Protein AF-A0A2X3EDB1-F1 (afdb_monomer)

Secondary structure (DSSP, 8-state):
----SSPPPTT--S--BEEEEEETTEEEEEE-SSS-SS--HHHHHHHHHHHHHHHHHTT---EEEEE-SSSTTSS--HHHHHHHHHHHHHHHH-TTSEEEEEE-HHHHH-HHHHHHH-TT-S--SS-SEEE-SSHHHHHHHHHHHHHHSS------B-

Foldseek 3Di:
DDDDPDDDDPPQDFWKFWFWFQAPLGIAIEIRQPGFAADALVNLLSRLVVVQVVCVVVVHQAAEAEEDPDWPPNDDDPLQVRSVSNVVSNCVVCVPRNYDDHHHQCVQAAVVVVCVRPVPRSGDHHGRYYYYRGNVRRNVVVVVSPVVGVDTDTDDID

Solvent-accessible surface area (backbone atoms only — not comparable to full-atom values): 8627 Å² total; per-residue (Å²): 138,84,77,74,96,62,82,68,59,94,95,49,93,69,74,34,26,39,39,37,32,49,42,99,92,42,67,35,32,40,37,37,50,77,65,48,71,70,54,51,38,66,50,47,24,52,43,49,53,53,50,38,53,55,37,42,74,74,75,39,86,52,28,37,24,34,37,30,100,23,49,73,72,74,40,96,42,75,61,30,57,35,36,43,49,18,49,55,56,33,43,76,74,42,70,84,58,37,53,44,62,21,22,37,71,62,38,33,54,31,41,67,62,25,42,77,76,43,69,84,53,76,55,74,61,49,40,31,30,43,38,44,65,25,19,64,61,23,41,54,52,49,54,53,51,42,72,75,28,99,51,59,51,82,51,68,76,88

Radius of gyration: 14.72 Å; Cα contacts (8 Å, |Δi|>4): 299; chains: 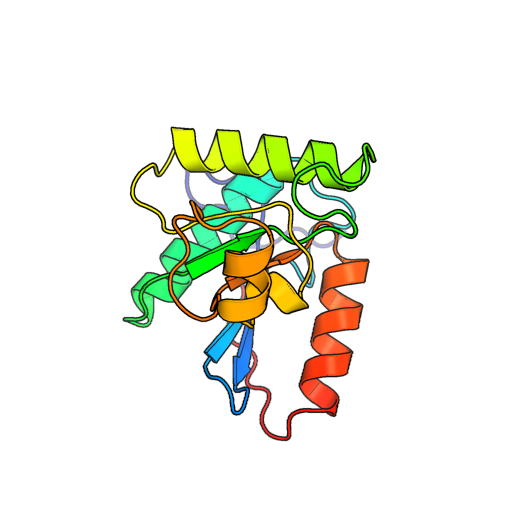1; bounding box: 31×34×40 Å

Mean predicted aligned error: 8.69 Å

Sequence (158 aa):
MVQPLFGYRDGVSTAGAMNALLLPSGNTFIADTYVNHDPSPEELAEITLMAAESVRRFGIEPRVALLSHSNFGSADCPSASKMRKTLELVKARAPELMIDGEMHGDAALVESIRNDRMPDSPLKGAANILVMPNMEAARISYNLLRVSSSEGVTVGRC

pLDDT: mean 77.63, std 16.37, range [33.59, 95.12]

Organism: Klebsiella pneumoniae (NCBI:txid573)

InterPro domains:
  IPR002505 Phosphate acetyl/butaryl transferase [PF01515] (7-147)
  IPR042112 Phosphate acetyltransferase, domain 2 [G3DSA:3.40.50.10750] (9-156)
  IPR050500 Phosphate Acetyltransferase/Butyryltransferase [PTHR43356] (21-145)

Nearest PDB structures (foldseek):
  8jzo-assembly1_A  TM=9.759E-01  e=1.162E-24  Escherichia coli K-12
  7t88-assembly1_A-2  TM=9.411E-01  e=3.901E-13  Escherichia coli str. K-12 substr. MG1655
  1td9-assembly2_D  TM=9.376E-01  e=6.975E-13  Bacillus subtilis
  6iox-assembly1_B  TM=9.083E-01  e=2.327E-13  Porphyromonas gingivalis ATCC 33277
  1r5j-assembly1_A  TM=9.051E-01  e=2.230E-12  Streptococcus pyogenes

Structure (mmCIF, N/CA/C/O backbone):
data_AF-A0A2X3EDB1-F1
#
_entry.id   AF-A0A2X3EDB1-F1
#
loop_
_atom_site.group_PDB
_atom_site.id
_atom_site.type_symbol
_atom_site.label_atom_id
_atom_site.label_alt_id
_atom_site.label_comp_id
_atom_site.label_asym_id
_atom_site.label_entity_id
_atom_site.label_seq_id
_atom_site.pdbx_PDB_ins_code
_atom_site.Cartn_x
_atom_site.Cartn_y
_atom_site.Cartn_z
_atom_site.occupancy
_atom_site.B_iso_or_equiv
_atom_site.auth_seq_id
_atom_site.auth_comp_id
_atom_site.auth_asym_id
_atom_site.auth_atom_id
_atom_site.pdbx_PDB_model_num
ATOM 1 N N . MET A 1 1 ? 12.014 16.944 22.980 1.00 33.59 1 MET A N 1
ATOM 2 C CA . MET A 1 1 ? 11.092 15.829 23.271 1.00 33.59 1 MET A CA 1
ATOM 3 C C . MET A 1 1 ? 9.710 16.449 23.435 1.00 33.59 1 MET A C 1
ATOM 5 O O . MET A 1 1 ? 9.453 17.051 24.465 1.00 33.59 1 MET A O 1
ATOM 9 N N . VAL A 1 2 ? 8.901 16.487 22.373 1.00 38.34 2 VAL A N 1
ATOM 10 C CA . VAL A 1 2 ? 7.577 17.137 22.393 1.00 38.34 2 VAL A CA 1
ATOM 11 C C . VAL A 1 2 ? 6.540 16.022 22.473 1.00 38.34 2 VAL A C 1
ATOM 13 O O . VAL A 1 2 ? 6.351 15.306 21.494 1.00 38.34 2 VAL A O 1
ATOM 16 N N . GLN A 1 3 ? 5.929 15.823 23.642 1.00 37.97 3 GLN A N 1
ATOM 17 C CA . GLN A 1 3 ? 4.764 14.942 23.774 1.00 37.97 3 GLN A CA 1
ATOM 18 C C . GLN A 1 3 ? 3.554 15.590 23.075 1.00 37.97 3 GLN A C 1
ATOM 20 O O . GLN A 1 3 ? 3.362 16.801 23.226 1.00 37.97 3 GLN A O 1
ATOM 25 N N . PRO A 1 4 ? 2.726 14.843 22.320 1.00 41.59 4 PRO A N 1
ATOM 26 C CA . PRO A 1 4 ? 1.484 15.383 21.782 1.00 41.59 4 PRO A CA 1
ATOM 27 C C . PRO A 1 4 ? 0.491 15.646 22.923 1.00 41.59 4 PRO A C 1
ATOM 29 O O . PRO A 1 4 ? 0.216 14.766 23.730 1.00 41.59 4 PRO A O 1
ATOM 32 N N . LEU A 1 5 ? -0.058 16.862 22.965 1.00 48.25 5 LEU A N 1
ATOM 33 C CA . LEU A 1 5 ? -1.035 17.342 23.956 1.00 48.25 5 LEU A CA 1
ATOM 34 C C . LEU A 1 5 ? -2.435 16.698 23.829 1.00 48.25 5 LEU A C 1
ATOM 36 O O . LEU A 1 5 ? -3.345 17.049 24.574 1.00 48.25 5 LEU A O 1
ATOM 40 N N . PHE A 1 6 ? -2.616 15.781 22.879 1.00 45.38 6 PHE A N 1
ATOM 41 C CA . PHE A 1 6 ? -3.855 15.054 22.630 1.00 45.38 6 PHE A CA 1
ATOM 42 C C . PHE A 1 6 ? -3.557 13.562 22.778 1.00 45.38 6 PHE A C 1
ATOM 44 O O . PHE A 1 6 ? -2.685 13.040 22.084 1.00 45.38 6 PHE A O 1
ATOM 51 N N . GLY A 1 7 ? -4.237 12.899 23.714 1.00 42.94 7 GLY A N 1
ATOM 52 C CA . GLY A 1 7 ? -4.141 11.449 23.872 1.00 42.94 7 GLY A CA 1
ATOM 53 C C . GLY A 1 7 ? -4.644 10.717 22.627 1.00 42.94 7 GLY A C 1
ATOM 54 O O . GLY A 1 7 ? -5.470 11.242 21.877 1.00 42.94 7 GLY A O 1
ATOM 55 N N . TYR A 1 8 ? -4.137 9.505 22.409 1.00 47.56 8 TYR A N 1
ATOM 56 C CA . TYR A 1 8 ? -4.640 8.607 21.373 1.00 47.56 8 TYR A CA 1
ATOM 57 C C . TYR A 1 8 ? -6.098 8.214 21.651 1.00 47.56 8 TYR A C 1
ATOM 59 O O . TYR A 1 8 ? -6.545 8.220 22.799 1.00 47.56 8 TYR A O 1
ATOM 67 N N . ARG A 1 9 ? -6.851 7.864 20.601 1.00 44.62 9 ARG A N 1
ATOM 68 C CA . ARG A 1 9 ? -8.151 7.198 20.772 1.00 44.62 9 ARG A CA 1
ATOM 69 C C . ARG A 1 9 ? -7.944 5.822 21.410 1.00 44.62 9 ARG A C 1
ATOM 71 O O . ARG A 1 9 ? -6.944 5.169 21.124 1.00 44.62 9 ARG A O 1
ATOM 78 N N . ASP A 1 10 ? -8.899 5.377 22.228 1.00 40.56 10 ASP A N 1
ATOM 79 C CA . ASP A 1 10 ? -8.860 4.044 22.842 1.00 40.56 10 ASP A CA 1
ATOM 80 C C . ASP A 1 10 ? -8.640 2.959 21.774 1.00 40.56 10 ASP A C 1
ATOM 82 O O . ASP A 1 10 ? -9.406 2.852 20.815 1.00 40.56 10 ASP A O 1
ATOM 86 N N . GLY A 1 11 ? -7.574 2.170 21.937 1.00 47.84 11 GLY A N 1
ATOM 87 C CA . GLY A 1 11 ? -7.195 1.094 21.014 1.00 47.84 11 GLY A CA 1
ATOM 88 C C . GLY A 1 11 ? -6.232 1.481 19.885 1.00 47.84 11 GLY A C 1
ATOM 89 O O . GLY A 1 11 ? -5.904 0.619 19.075 1.00 47.84 11 GLY A O 1
ATOM 90 N N . VAL A 1 12 ? -5.759 2.731 19.835 1.00 47.38 12 VAL A N 1
ATOM 91 C CA . VAL A 1 12 ? -4.723 3.193 18.896 1.00 47.38 12 VAL A CA 1
ATOM 92 C C . VAL A 1 12 ? -3.461 3.535 19.681 1.00 47.38 12 VAL A C 1
ATOM 94 O O . VAL A 1 12 ? -3.517 4.307 20.636 1.00 47.38 12 VAL A O 1
ATOM 97 N N . SER A 1 13 ? -2.321 2.965 19.294 1.00 55.25 13 SER A N 1
ATOM 98 C CA . SER A 1 13 ? -1.037 3.206 19.972 1.00 55.25 13 SER A CA 1
ATOM 99 C C . SER A 1 13 ? -0.072 4.075 19.159 1.00 55.25 13 SER A C 1
ATOM 101 O O . SER A 1 13 ? 0.900 4.604 19.703 1.00 55.25 13 SER A O 1
ATOM 103 N N . THR A 1 14 ? -0.380 4.283 17.877 1.00 53.06 14 THR A N 1
ATOM 104 C CA . THR A 1 14 ? 0.480 4.970 16.910 1.00 53.06 14 THR A CA 1
ATOM 105 C C . THR A 1 14 ? -0.196 6.225 16.353 1.00 53.06 14 THR A C 1
ATOM 107 O O . THR A 1 14 ? -1.347 6.183 15.930 1.00 53.06 14 THR A O 1
ATOM 110 N N . ALA A 1 15 ? 0.519 7.354 16.302 1.00 51.12 15 ALA A N 1
ATOM 111 C CA . ALA A 1 15 ? 0.053 8.548 15.582 1.00 51.12 15 ALA A CA 1
ATOM 112 C C . ALA A 1 15 ? 0.328 8.391 14.080 1.00 51.12 15 ALA A C 1
ATOM 114 O O . ALA A 1 15 ? 1.436 8.019 13.689 1.00 51.12 15 ALA A O 1
ATOM 115 N N . GLY A 1 16 ? -0.651 8.725 13.237 1.00 54.59 16 GLY A N 1
ATOM 116 C CA . GLY A 1 16 ? -0.526 8.669 11.783 1.00 54.59 16 GLY A CA 1
ATOM 117 C C . GLY A 1 16 ? -0.513 10.065 11.160 1.00 54.59 16 GLY A C 1
ATOM 118 O O . GLY A 1 16 ? -1.247 10.966 11.552 1.00 54.59 16 GLY A O 1
ATOM 119 N N . ALA A 1 17 ? 0.310 10.278 10.138 1.00 58.44 17 ALA A N 1
ATOM 120 C CA . ALA A 1 17 ? 0.182 11.457 9.282 1.00 58.44 17 ALA A CA 1
ATOM 121 C C . ALA A 1 17 ? -0.098 11.009 7.852 1.00 58.44 17 ALA A C 1
ATOM 123 O O . ALA A 1 17 ? 0.697 10.271 7.265 1.00 58.44 17 ALA A O 1
ATOM 124 N N . MET A 1 18 ? -1.215 11.470 7.298 1.00 67.44 18 MET A N 1
ATOM 125 C CA . MET A 1 18 ? -1.610 11.192 5.927 1.00 67.44 18 MET A CA 1
ATOM 126 C C . MET A 1 18 ? -1.471 12.471 5.110 1.00 67.44 18 MET A C 1
ATOM 128 O O . MET A 1 18 ? -1.890 13.541 5.534 1.00 67.44 18 MET A O 1
ATOM 132 N N . ASN A 1 19 ? -0.857 12.379 3.937 1.00 66.69 19 ASN A N 1
ATOM 133 C CA . ASN A 1 19 ? -0.852 13.482 2.986 1.00 66.69 19 ASN A CA 1
ATOM 134 C C . ASN A 1 19 ? -1.731 13.115 1.800 1.00 66.69 19 ASN A C 1
ATOM 136 O O . ASN A 1 19 ? -1.499 12.094 1.159 1.00 66.69 19 ASN A O 1
ATOM 140 N N . ALA A 1 20 ? -2.714 13.958 1.499 1.00 64.56 20 ALA A N 1
ATOM 141 C CA . ALA A 1 20 ? -3.442 13.872 0.247 1.00 64.56 20 ALA A CA 1
ATOM 142 C C . ALA A 1 20 ? -2.640 14.552 -0.872 1.00 64.56 20 ALA A C 1
ATOM 144 O O . ALA A 1 20 ? -1.919 15.528 -0.659 1.00 64.56 20 ALA A O 1
ATOM 145 N N . LEU A 1 21 ? -2.753 14.008 -2.071 1.00 68.12 21 LEU A N 1
ATOM 146 C CA . LEU A 1 21 ? -2.223 14.549 -3.308 1.00 68.12 21 LEU A CA 1
ATOM 147 C C . LEU A 1 21 ? -3.318 14.423 -4.359 1.00 68.12 21 LEU A C 1
ATOM 149 O O . LEU A 1 21 ? -3.908 13.352 -4.526 1.00 68.12 21 LEU A O 1
ATOM 153 N N . LEU A 1 22 ? -3.590 15.516 -5.066 1.00 65.44 22 LEU A N 1
ATOM 154 C CA . LEU A 1 22 ? -4.465 15.485 -6.223 1.00 65.44 22 LEU A CA 1
ATOM 155 C C . LEU A 1 22 ? -3.589 15.212 -7.445 1.00 65.44 22 LEU A C 1
ATOM 157 O O . LEU A 1 22 ? -2.840 16.077 -7.894 1.00 65.44 22 LEU A O 1
ATOM 161 N N . LEU A 1 23 ? -3.622 13.974 -7.933 1.00 66.06 23 LEU A N 1
ATOM 162 C CA . LEU A 1 23 ? -2.946 13.606 -9.171 1.00 66.06 23 LEU A CA 1
ATOM 163 C C . LEU A 1 23 ? -3.947 13.698 -10.332 1.00 66.06 23 LEU A C 1
ATOM 165 O O . LEU A 1 23 ? -5.146 13.510 -10.113 1.00 66.06 23 LEU A O 1
ATOM 169 N N . PRO A 1 24 ? -3.492 13.898 -11.582 1.00 58.25 24 PRO A N 1
ATOM 170 C CA . PRO A 1 24 ? -4.365 13.800 -12.757 1.00 58.25 24 PRO A CA 1
ATOM 171 C C . PRO A 1 24 ? -5.092 12.448 -12.865 1.00 58.25 24 PRO A C 1
ATOM 173 O O . PRO A 1 24 ? -6.161 12.360 -13.460 1.00 58.25 24 PRO A O 1
ATOM 176 N N . SER A 1 25 ? -4.522 11.395 -12.269 1.00 61.44 25 SER A N 1
ATOM 177 C CA . SER A 1 25 ? -5.098 10.051 -12.156 1.00 61.44 25 SER A CA 1
ATOM 178 C C . SER A 1 25 ? -6.104 9.885 -11.004 1.00 61.44 25 SER A C 1
ATOM 180 O O . SER A 1 25 ? -6.723 8.827 -10.893 1.00 61.44 25 SER A O 1
ATOM 182 N N . GLY A 1 26 ? -6.284 10.903 -10.156 1.00 65.25 26 GLY A N 1
ATOM 183 C CA . GLY A 1 26 ? -7.220 10.922 -9.033 1.00 65.25 26 GLY A CA 1
ATOM 184 C C . GLY A 1 26 ? -6.575 11.230 -7.677 1.00 65.25 26 GLY A C 1
ATOM 185 O O . GLY A 1 26 ? -5.363 11.417 -7.542 1.00 65.25 26 GLY A O 1
ATOM 186 N N . ASN A 1 27 ? -7.413 11.278 -6.641 1.00 70.94 27 ASN A N 1
ATOM 187 C CA . ASN A 1 27 ? -6.990 11.559 -5.270 1.00 70.94 27 ASN A CA 1
ATOM 188 C C . ASN A 1 27 ? -6.145 10.393 -4.739 1.00 70.94 27 ASN A C 1
ATOM 190 O O . ASN A 1 27 ? -6.642 9.272 -4.624 1.00 70.94 27 ASN A O 1
ATOM 194 N N . THR A 1 28 ? -4.891 10.672 -4.390 1.00 81.31 28 THR A N 1
ATOM 195 C CA . THR A 1 28 ? -3.951 9.700 -3.825 1.00 81.31 28 THR A CA 1
ATOM 196 C C . THR A 1 28 ? -3.511 10.158 -2.442 1.00 81.31 28 THR A C 1
ATOM 198 O O . THR A 1 28 ? -3.063 11.284 -2.255 1.00 81.31 28 THR A O 1
ATOM 201 N N . PHE A 1 29 ? -3.620 9.280 -1.460 1.00 84.94 29 PHE A N 1
ATOM 202 C CA . PHE A 1 29 ? -3.265 9.504 -0.072 1.00 84.94 29 PHE A CA 1
ATOM 203 C C . PHE A 1 29 ? -2.011 8.696 0.247 1.00 84.94 29 PHE A C 1
ATOM 205 O O . PHE A 1 29 ? -1.978 7.491 0.025 1.00 84.94 29 PHE A O 1
ATOM 212 N N . ILE A 1 30 ? -0.975 9.342 0.772 1.00 83.62 30 ILE A N 1
ATOM 213 C CA . ILE A 1 30 ? 0.250 8.675 1.224 1.00 83.62 30 ILE A CA 1
ATOM 214 C C . ILE A 1 30 ? 0.227 8.627 2.747 1.00 83.62 30 ILE A C 1
ATOM 216 O O . ILE A 1 30 ? 0.184 9.675 3.403 1.00 83.62 30 ILE A O 1
ATOM 220 N N . ALA A 1 31 ? 0.249 7.415 3.298 1.00 75.12 31 ALA A N 1
ATOM 221 C CA . ALA A 1 31 ? 0.248 7.179 4.734 1.00 75.12 31 ALA A CA 1
ATOM 222 C C . ALA A 1 31 ? 1.678 7.106 5.309 1.00 75.12 31 ALA A C 1
ATOM 224 O O . ALA A 1 31 ? 2.596 6.595 4.670 1.00 75.12 31 ALA A O 1
ATOM 225 N N . ASP A 1 32 ? 1.814 7.639 6.525 1.00 63.59 32 ASP A N 1
ATOM 226 C CA . ASP A 1 32 ? 3.013 7.763 7.371 1.00 63.59 32 ASP A CA 1
ATOM 227 C C . ASP A 1 32 ? 4.200 8.537 6.782 1.00 63.59 32 ASP A C 1
ATOM 229 O O . ASP A 1 32 ? 5.293 8.039 6.530 1.00 63.59 32 ASP A O 1
ATOM 233 N N . THR A 1 33 ? 3.977 9.832 6.591 1.00 55.75 33 THR A N 1
ATOM 234 C CA . THR A 1 33 ? 4.978 10.768 6.050 1.00 55.75 33 THR A CA 1
ATOM 235 C C . THR A 1 33 ? 5.823 11.467 7.127 1.00 55.75 33 THR A C 1
ATOM 237 O O . THR A 1 33 ? 6.838 12.096 6.802 1.00 55.75 33 THR A O 1
ATOM 240 N N . TYR A 1 34 ? 5.438 11.394 8.409 1.00 53.88 34 TYR A N 1
ATOM 241 C CA . TYR A 1 34 ? 6.004 12.287 9.430 1.00 53.88 34 TYR A CA 1
ATOM 242 C C . TYR A 1 34 ? 6.266 11.700 10.822 1.00 53.88 34 TYR A C 1
ATOM 244 O O . TYR A 1 34 ? 6.977 12.379 11.566 1.00 53.88 34 TYR A O 1
ATOM 252 N N . VAL A 1 35 ? 5.739 10.525 11.198 1.00 57.81 35 VAL A N 1
ATOM 253 C CA . VAL A 1 35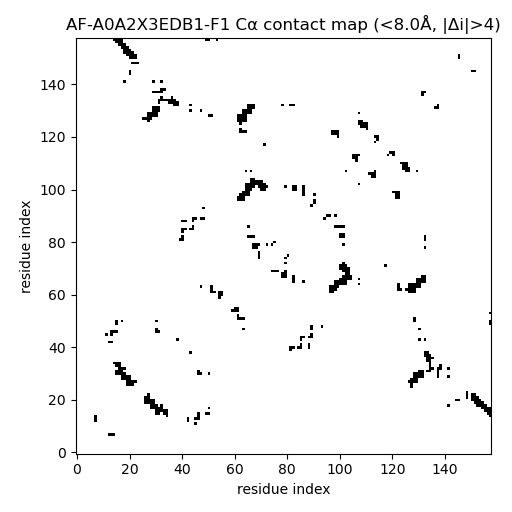 ? 5.732 10.113 12.616 1.00 57.81 35 VAL A CA 1
ATOM 254 C C . VAL A 1 35 ? 6.663 8.937 12.909 1.00 57.81 35 VAL A C 1
ATOM 256 O O . VAL A 1 35 ? 7.504 9.080 13.798 1.00 57.81 35 VAL A O 1
ATOM 259 N N . ASN A 1 36 ? 6.589 7.826 12.170 1.00 62.28 36 ASN A N 1
ATOM 260 C CA . ASN A 1 36 ? 7.360 6.623 12.514 1.00 62.28 36 ASN A CA 1
ATOM 261 C C . ASN A 1 36 ? 8.484 6.378 11.507 1.00 62.28 36 ASN A C 1
ATOM 263 O O . ASN A 1 36 ? 8.245 6.187 10.318 1.00 62.28 36 ASN A O 1
ATOM 267 N N . HIS A 1 37 ? 9.736 6.391 11.976 1.00 70.12 37 HIS A N 1
ATOM 268 C CA . HIS A 1 37 ? 10.905 6.266 11.099 1.00 70.12 37 HIS A CA 1
ATOM 269 C C . HIS A 1 37 ? 10.950 4.907 10.382 1.00 70.12 37 HIS A C 1
ATOM 271 O O . HIS A 1 37 ? 11.183 4.859 9.177 1.00 70.12 37 HIS A O 1
ATOM 277 N N . ASP A 1 38 ? 10.708 3.823 11.118 1.00 82.06 38 ASP A N 1
ATOM 278 C CA . ASP A 1 38 ? 10.639 2.453 10.607 1.00 82.06 38 ASP A CA 1
ATOM 279 C C . ASP A 1 38 ? 9.554 1.686 11.384 1.00 82.06 38 ASP A C 1
ATOM 281 O O . ASP A 1 38 ? 9.868 1.017 12.368 1.00 82.06 38 ASP A O 1
ATOM 285 N N . PRO A 1 39 ? 8.270 1.850 11.015 1.00 83.75 39 PRO A N 1
ATOM 286 C CA . PRO A 1 39 ? 7.165 1.270 11.766 1.00 83.75 39 PRO A CA 1
ATOM 287 C C . PRO A 1 39 ? 7.184 -0.257 11.692 1.00 83.75 39 PRO A C 1
ATOM 289 O O . PRO A 1 39 ? 7.583 -0.837 10.670 1.00 83.75 39 PRO A O 1
ATOM 292 N N . SER A 1 40 ? 6.722 -0.903 12.761 1.00 89.44 40 SER A N 1
ATOM 293 C CA . SER A 1 40 ? 6.500 -2.347 12.819 1.00 89.44 40 SER A CA 1
ATOM 294 C C . SER A 1 40 ? 5.311 -2.766 11.933 1.00 89.44 40 SER A C 1
ATOM 296 O O . SER A 1 40 ? 4.500 -1.926 11.533 1.00 89.44 40 SER A O 1
ATOM 298 N N . PRO A 1 41 ? 5.164 -4.065 11.603 1.00 91.00 41 PRO A N 1
ATOM 299 C CA . PRO A 1 41 ? 3.992 -4.550 10.875 1.00 91.00 41 PRO A CA 1
ATOM 300 C C . PRO A 1 41 ? 2.653 -4.199 11.541 1.00 91.00 41 PRO A C 1
ATOM 302 O O . PRO A 1 41 ? 1.679 -3.921 10.840 1.00 91.00 41 PRO A O 1
ATOM 305 N N . GLU A 1 42 ? 2.610 -4.216 12.874 1.00 89.94 42 GLU A N 1
ATOM 306 C CA . GLU A 1 42 ? 1.445 -3.893 13.700 1.00 89.94 42 GLU A CA 1
ATOM 307 C C . GLU A 1 42 ? 1.112 -2.401 13.636 1.00 89.94 42 GLU A C 1
ATOM 309 O O . GLU A 1 42 ? -0.044 -2.045 13.407 1.00 89.94 42 GLU A O 1
ATOM 314 N N . GLU A 1 43 ? 2.124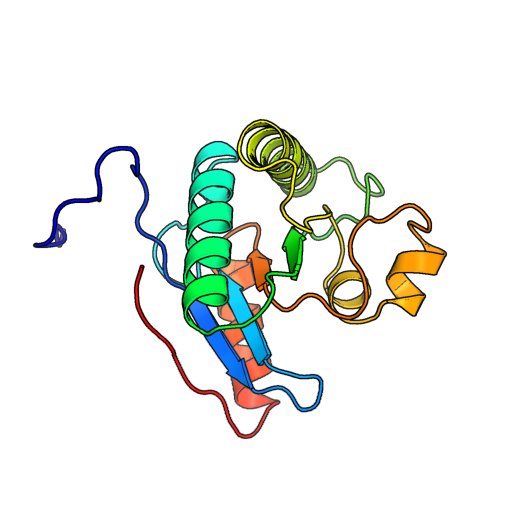 -1.540 13.749 1.00 87.56 43 GLU A N 1
ATOM 315 C CA . GLU A 1 43 ? 1.972 -0.089 13.600 1.00 87.56 43 GLU A CA 1
ATOM 316 C C . GLU A 1 43 ? 1.498 0.262 12.185 1.00 87.56 43 GLU A C 1
ATOM 318 O O . GLU A 1 43 ? 0.554 1.030 12.011 1.00 87.56 43 GLU A O 1
ATOM 323 N N . LEU A 1 44 ? 2.083 -0.363 11.156 1.00 90.19 44 LEU A N 1
ATOM 324 C CA . LEU A 1 44 ? 1.638 -0.210 9.769 1.00 90.19 44 LEU A CA 1
ATOM 325 C C . LEU A 1 44 ? 0.186 -0.658 9.576 1.00 90.19 44 LEU A C 1
ATOM 327 O O . LEU A 1 44 ? -0.545 -0.035 8.805 1.00 90.19 44 LEU A O 1
ATOM 331 N N . ALA A 1 45 ? -0.254 -1.709 10.272 1.00 91.38 45 ALA A N 1
ATOM 332 C CA . ALA A 1 45 ? -1.639 -2.158 10.217 1.00 91.38 45 ALA A CA 1
ATOM 333 C C . ALA A 1 45 ? -2.586 -1.135 10.867 1.00 91.38 45 ALA A C 1
ATOM 335 O O . ALA A 1 45 ? -3.620 -0.810 10.281 1.00 91.38 45 ALA A O 1
ATOM 336 N N . GLU A 1 46 ? -2.221 -0.575 12.025 1.00 88.94 46 GLU A N 1
ATOM 337 C CA . GLU A 1 46 ? -2.975 0.511 12.671 1.00 88.94 46 GLU A CA 1
ATOM 338 C C . GLU A 1 46 ? -3.068 1.742 11.764 1.00 88.94 46 GLU A C 1
ATOM 340 O O . GLU A 1 46 ? -4.164 2.238 11.499 1.00 88.94 46 GLU A O 1
ATOM 345 N N . ILE A 1 47 ? -1.939 2.183 11.206 1.00 88.19 47 ILE A N 1
ATOM 346 C CA . ILE A 1 47 ? -1.871 3.309 10.266 1.00 88.19 47 ILE A CA 1
ATOM 347 C C . ILE A 1 47 ? -2.764 3.069 9.050 1.00 88.19 47 ILE A C 1
ATOM 349 O O . ILE A 1 47 ? -3.495 3.966 8.631 1.00 88.19 47 ILE A O 1
ATOM 353 N N . THR A 1 48 ? -2.728 1.860 8.493 1.00 91.31 48 THR A N 1
ATOM 354 C CA . THR A 1 48 ? -3.524 1.493 7.320 1.00 91.31 48 THR A CA 1
ATOM 355 C C . THR A 1 48 ? -5.020 1.592 7.604 1.00 91.31 48 THR A C 1
ATOM 357 O O . THR A 1 48 ? -5.761 2.183 6.817 1.00 91.31 48 THR A O 1
ATOM 360 N N . LEU A 1 49 ? -5.466 1.057 8.742 1.00 90.88 49 LEU A N 1
ATOM 361 C CA . LEU A 1 49 ? -6.868 1.109 9.154 1.00 90.88 49 LEU A CA 1
ATOM 362 C C . LEU A 1 49 ? -7.321 2.550 9.420 1.00 90.88 49 LEU A C 1
ATOM 364 O O . LEU A 1 49 ? -8.384 2.952 8.947 1.00 90.88 49 LEU A O 1
ATOM 368 N N . MET A 1 50 ? -6.495 3.358 10.093 1.00 88.00 50 MET A N 1
ATOM 369 C CA . MET A 1 50 ? -6.781 4.779 10.326 1.00 88.00 50 MET A CA 1
ATOM 370 C C . MET A 1 50 ? -6.855 5.585 9.024 1.00 88.00 50 MET A C 1
ATOM 372 O O . MET A 1 50 ? -7.725 6.449 8.873 1.00 88.00 50 MET A O 1
ATOM 376 N N . ALA A 1 51 ? -5.962 5.310 8.069 1.00 88.00 51 ALA A N 1
ATOM 377 C CA . ALA A 1 51 ? -5.978 5.944 6.755 1.00 88.00 51 ALA A CA 1
ATOM 378 C C . ALA A 1 51 ? -7.252 5.569 5.985 1.00 88.00 51 ALA A C 1
ATOM 380 O O . ALA A 1 51 ? -7.941 6.449 5.469 1.00 88.00 51 ALA A O 1
ATOM 381 N N . ALA A 1 52 ? -7.616 4.283 5.975 1.00 90.69 52 ALA A N 1
ATOM 382 C CA . ALA A 1 52 ? -8.838 3.804 5.340 1.00 90.69 52 ALA A CA 1
ATOM 383 C C . ALA A 1 52 ? -10.097 4.437 5.954 1.00 90.69 52 ALA A C 1
ATOM 385 O O . ALA A 1 52 ? -10.969 4.904 5.221 1.00 90.69 52 ALA A O 1
ATOM 386 N N . GLU A 1 53 ? -10.179 4.520 7.284 1.00 89.12 53 GLU A N 1
ATOM 387 C CA . GLU A 1 53 ? -11.289 5.183 7.974 1.00 89.12 53 GLU A CA 1
ATOM 388 C C . GLU A 1 53 ? -11.363 6.674 7.614 1.00 89.12 53 GLU A C 1
ATOM 390 O O . GLU A 1 53 ? -12.439 7.205 7.333 1.00 89.12 53 GLU A O 1
ATOM 395 N N . SER A 1 54 ? -10.216 7.352 7.571 1.00 85.38 54 SER A N 1
ATOM 396 C CA . SER A 1 54 ? -10.142 8.771 7.224 1.00 85.38 54 SER A CA 1
ATOM 397 C C . SER A 1 54 ? -10.627 9.027 5.800 1.00 85.38 54 SER A C 1
ATOM 399 O O . SER A 1 54 ? -11.433 9.928 5.584 1.00 85.38 54 SER A O 1
ATOM 401 N N . VAL A 1 55 ? -10.213 8.202 4.837 1.00 86.25 55 VAL A N 1
ATOM 402 C CA . VAL A 1 55 ? -10.665 8.293 3.441 1.00 86.25 55 VAL A CA 1
ATOM 403 C C . VAL A 1 55 ? -12.164 7.994 3.312 1.00 86.25 55 VAL A C 1
ATOM 405 O O . VAL A 1 55 ? -12.866 8.746 2.630 1.00 86.25 55 VAL A O 1
ATOM 408 N N . ARG A 1 56 ? -12.694 7.006 4.053 1.00 87.75 56 ARG A N 1
ATOM 409 C CA . ARG A 1 56 ? -14.147 6.738 4.127 1.00 87.75 56 ARG A CA 1
ATOM 410 C C . ARG A 1 56 ? -14.935 7.957 4.611 1.00 87.75 56 ARG A C 1
ATOM 412 O O . ARG A 1 56 ? -16.002 8.245 4.075 1.00 87.75 56 ARG A O 1
ATOM 419 N N . ARG A 1 57 ? -14.410 8.722 5.576 1.00 83.75 57 ARG A N 1
ATOM 420 C CA . ARG A 1 57 ? -15.058 9.951 6.083 1.00 83.75 57 ARG A CA 1
ATOM 421 C C . ARG A 1 57 ? -15.145 11.071 5.045 1.00 83.75 57 ARG A C 1
ATOM 423 O O . ARG A 1 57 ? -16.030 11.914 5.156 1.00 83.75 57 ARG A O 1
ATOM 430 N N . PHE A 1 58 ? -14.281 11.068 4.031 1.00 79.25 58 PHE A N 1
ATOM 431 C CA . PHE A 1 58 ? -14.381 11.970 2.878 1.00 79.25 58 PHE A CA 1
ATOM 432 C C . PHE A 1 58 ? -15.360 11.469 1.800 1.00 79.25 58 PHE A C 1
ATOM 434 O O . PHE A 1 58 ? -15.471 12.090 0.747 1.00 79.25 58 PHE A O 1
ATOM 441 N N . GLY A 1 59 ? -16.071 10.359 2.041 1.00 83.94 59 GLY A N 1
ATOM 442 C CA . GLY A 1 59 ? -16.996 9.756 1.078 1.00 83.94 59 GLY A CA 1
ATOM 443 C C . GLY A 1 59 ? -16.298 9.011 -0.063 1.00 83.94 59 GLY A C 1
ATOM 444 O O . GLY A 1 59 ? -16.907 8.779 -1.104 1.00 83.94 59 GLY A O 1
ATOM 445 N N . ILE A 1 60 ? -15.020 8.661 0.108 1.00 87.00 60 ILE A N 1
ATOM 446 C CA . ILE A 1 60 ? -14.218 7.943 -0.885 1.00 87.00 60 ILE A CA 1
ATOM 447 C C . ILE A 1 60 ? -14.063 6.488 -0.428 1.00 87.00 60 ILE A C 1
ATOM 449 O O . ILE A 1 60 ? -13.688 6.230 0.714 1.00 87.00 60 ILE A O 1
ATOM 453 N N . GLU A 1 61 ? -14.305 5.531 -1.326 1.00 90.12 61 GLU A N 1
ATOM 454 C CA . GLU A 1 61 ? -14.071 4.110 -1.035 1.00 90.12 61 GLU A CA 1
ATOM 455 C C . GLU A 1 61 ? -12.559 3.826 -0.952 1.00 90.12 61 GLU A C 1
ATOM 457 O O . GLU A 1 61 ? -11.856 4.061 -1.943 1.00 90.12 61 GLU A O 1
ATOM 462 N N . PRO A 1 62 ? -12.023 3.350 0.187 1.00 92.44 62 PRO A N 1
ATOM 463 C CA . PRO A 1 62 ? -10.593 3.132 0.362 1.00 92.44 62 PRO A CA 1
ATOM 464 C C . PRO A 1 62 ? -10.103 1.945 -0.472 1.00 92.44 62 PRO A C 1
ATOM 466 O O . PRO A 1 62 ? -10.613 0.832 -0.376 1.00 92.44 62 PRO A O 1
ATOM 469 N N . ARG A 1 63 ? -9.065 2.195 -1.266 1.00 93.81 63 ARG A N 1
ATOM 470 C CA . ARG A 1 63 ? -8.343 1.228 -2.094 1.00 93.81 63 ARG A CA 1
ATOM 471 C C . ARG A 1 63 ? -6.875 1.301 -1.724 1.00 93.81 63 ARG A C 1
ATOM 473 O O . ARG A 1 63 ? -6.162 2.210 -2.156 1.00 93.81 63 ARG A O 1
ATOM 480 N N . VAL A 1 64 ? -6.457 0.375 -0.877 1.00 94.62 64 VAL A N 1
ATOM 481 C CA . VAL A 1 64 ? -5.160 0.403 -0.211 1.00 94.62 64 VAL A CA 1
ATOM 482 C C . VAL A 1 64 ? -4.158 -0.468 -0.960 1.00 94.62 64 VAL A C 1
ATOM 484 O O . VAL A 1 64 ? -4.411 -1.641 -1.219 1.00 94.62 64 VAL A O 1
ATOM 487 N N . ALA A 1 65 ? -2.985 0.091 -1.241 1.00 94.31 65 ALA A N 1
ATOM 488 C CA . ALA A 1 65 ? -1.824 -0.657 -1.693 1.00 94.31 65 ALA A CA 1
ATOM 489 C C . ALA A 1 65 ? -0.697 -0.567 -0.661 1.00 94.31 65 ALA A C 1
ATOM 491 O O . ALA A 1 65 ? -0.273 0.525 -0.267 1.00 94.31 65 ALA A O 1
ATOM 492 N N . LEU A 1 66 ? -0.199 -1.730 -0.246 1.00 93.56 66 LEU A N 1
ATOM 493 C CA . LEU A 1 66 ? 0.990 -1.866 0.584 1.00 93.56 66 LEU A CA 1
ATOM 494 C C . LEU A 1 66 ? 2.229 -1.882 -0.315 1.00 93.56 66 LEU A C 1
ATOM 496 O O . LEU A 1 66 ? 2.431 -2.821 -1.090 1.00 93.56 66 LEU A O 1
ATOM 500 N N . LEU A 1 67 ? 3.058 -0.843 -0.226 1.00 91.69 67 LEU A N 1
ATOM 501 C CA . LEU A 1 67 ? 4.196 -0.671 -1.121 1.00 91.69 67 LEU A CA 1
ATOM 502 C C . LEU A 1 67 ? 5.479 -1.296 -0.577 1.00 91.69 67 LEU A C 1
ATOM 504 O O . LEU A 1 67 ? 5.806 -1.190 0.602 1.00 91.69 67 LEU A O 1
ATOM 508 N N . SER A 1 68 ? 6.253 -1.900 -1.472 1.00 87.19 68 SER A N 1
ATOM 509 C CA . SER A 1 68 ? 7.604 -2.384 -1.201 1.00 87.19 68 SER A CA 1
ATOM 510 C C . SER A 1 68 ? 8.468 -2.254 -2.455 1.00 87.19 68 SER A C 1
ATOM 512 O O . SER A 1 68 ? 7.970 -2.017 -3.552 1.00 87.19 68 SER A O 1
ATOM 514 N N . HIS A 1 69 ? 9.783 -2.428 -2.309 1.00 79.69 69 HIS A N 1
ATOM 515 C CA . HIS A 1 69 ? 10.657 -2.646 -3.465 1.00 79.69 69 HIS A CA 1
ATOM 516 C C . HIS A 1 69 ? 10.486 -4.049 -4.062 1.00 79.69 69 HIS A C 1
ATOM 518 O O . HIS A 1 69 ? 11.062 -4.345 -5.106 1.00 79.69 69 HIS A O 1
ATOM 524 N N . SER A 1 70 ? 9.786 -4.947 -3.362 1.00 75.56 70 SER A N 1
ATOM 525 C CA . SER A 1 70 ? 9.425 -6.274 -3.851 1.00 75.56 70 SER A CA 1
ATOM 526 C C . SER A 1 70 ? 8.009 -6.250 -4.405 1.00 75.56 70 SER A C 1
ATOM 528 O O . SER A 1 70 ? 7.198 -5.410 -4.014 1.00 75.56 70 SER A O 1
ATOM 530 N N . ASN A 1 71 ? 7.729 -7.178 -5.310 1.00 71.75 71 ASN A N 1
ATOM 531 C CA . ASN A 1 71 ? 6.424 -7.332 -5.913 1.00 71.75 71 ASN A CA 1
ATOM 532 C C . ASN A 1 71 ? 5.967 -8.777 -5.713 1.00 71.75 71 ASN A C 1
ATOM 534 O O . ASN A 1 71 ? 6.453 -9.669 -6.407 1.00 71.75 71 ASN A O 1
ATOM 538 N N . PHE A 1 72 ? 5.079 -8.989 -4.742 1.00 71.50 72 PHE A N 1
ATOM 539 C CA . PHE A 1 72 ? 4.469 -10.278 -4.406 1.00 71.50 72 PHE A CA 1
ATOM 540 C C . PHE A 1 72 ? 5.476 -11.430 -4.251 1.00 71.50 72 PHE A C 1
ATOM 542 O O . PHE A 1 72 ? 5.358 -12.481 -4.877 1.00 71.50 72 PHE A O 1
ATOM 549 N N . GLY A 1 73 ? 6.509 -11.230 -3.433 1.00 65.88 73 GLY A N 1
ATOM 550 C CA . GLY A 1 73 ? 7.511 -12.257 -3.148 1.00 65.88 73 GLY A CA 1
ATOM 551 C C . GLY A 1 73 ? 8.642 -12.359 -4.171 1.00 65.88 73 GLY A C 1
ATOM 552 O O . GLY A 1 73 ? 9.481 -13.248 -4.045 1.00 65.88 73 GLY A O 1
ATOM 553 N N . SER A 1 74 ? 8.740 -11.436 -5.138 1.00 65.31 74 SER A N 1
ATOM 554 C CA . SER A 1 74 ? 9.861 -11.398 -6.095 1.00 65.31 74 SER A CA 1
ATOM 555 C C . SER A 1 74 ? 11.236 -11.199 -5.441 1.00 65.31 74 SER A C 1
ATOM 557 O O . SER A 1 74 ? 12.263 -11.484 -6.054 1.00 65.31 74 SER A O 1
ATOM 559 N N . ALA A 1 75 ? 11.263 -10.717 -4.198 1.00 69.25 75 ALA A N 1
ATOM 560 C CA . ALA A 1 75 ? 12.459 -10.572 -3.384 1.00 69.25 75 ALA A CA 1
ATOM 561 C C . ALA A 1 75 ? 12.108 -10.839 -1.918 1.00 69.25 75 ALA A C 1
ATOM 563 O O . ALA A 1 75 ? 11.173 -10.239 -1.381 1.00 69.25 75 ALA A O 1
ATOM 564 N N . ASP A 1 76 ? 12.871 -11.710 -1.258 1.00 71.19 76 ASP A N 1
ATOM 565 C CA . ASP A 1 76 ? 12.688 -11.969 0.166 1.00 71.19 76 ASP A CA 1
ATOM 566 C C . ASP A 1 76 ? 13.576 -11.033 0.989 1.00 71.19 76 ASP A C 1
ATOM 568 O O . ASP A 1 76 ? 14.715 -11.333 1.342 1.00 71.19 76 ASP A O 1
ATOM 572 N N . CYS A 1 77 ? 13.063 -9.828 1.212 1.00 78.50 77 CYS A N 1
ATOM 573 C CA . CYS A 1 77 ? 13.731 -8.784 1.972 1.00 78.50 77 CYS A CA 1
ATOM 574 C C . CYS A 1 77 ? 12.928 -8.426 3.236 1.00 78.50 77 CYS A C 1
ATOM 576 O O . CYS A 1 77 ? 11.712 -8.657 3.299 1.00 78.50 77 CYS A O 1
ATOM 578 N N . PRO A 1 78 ? 13.570 -7.795 4.238 1.00 82.56 78 PRO A N 1
ATOM 579 C CA . PRO A 1 78 ? 12.892 -7.391 5.467 1.00 82.56 78 PRO A CA 1
ATOM 580 C C . PRO A 1 78 ? 11.667 -6.498 5.228 1.00 82.56 78 PRO A C 1
ATOM 582 O O . PRO A 1 78 ? 10.650 -6.671 5.895 1.00 82.56 78 PRO A O 1
ATOM 585 N N . SER A 1 79 ? 11.720 -5.588 4.247 1.00 78.75 79 SER A N 1
ATOM 586 C CA . SER A 1 79 ? 10.587 -4.717 3.915 1.00 78.75 79 SER A CA 1
ATOM 587 C C . SER A 1 79 ? 9.420 -5.486 3.292 1.00 78.75 79 SER A C 1
ATOM 589 O O . SER A 1 79 ? 8.278 -5.232 3.654 1.00 78.75 79 SER A O 1
ATOM 591 N N . ALA A 1 80 ? 9.672 -6.457 2.412 1.00 84.69 80 ALA A N 1
ATOM 592 C CA . ALA A 1 80 ? 8.619 -7.283 1.823 1.00 84.69 80 ALA A CA 1
ATOM 593 C C . ALA A 1 80 ? 7.947 -8.173 2.873 1.00 84.69 80 ALA A C 1
ATOM 595 O O . ALA A 1 80 ? 6.726 -8.172 2.990 1.00 84.69 80 ALA A O 1
ATOM 596 N N . SER A 1 81 ? 8.739 -8.853 3.708 1.00 88.00 81 SER A N 1
ATOM 597 C CA . SER A 1 81 ? 8.219 -9.657 4.822 1.00 88.00 81 SER A CA 1
ATOM 598 C C . SER A 1 81 ? 7.380 -8.818 5.793 1.00 88.00 81 SER A C 1
ATOM 600 O O . SER A 1 81 ? 6.304 -9.241 6.225 1.00 88.00 81 SER A O 1
ATOM 602 N N . LYS A 1 82 ? 7.827 -7.587 6.071 1.00 90.38 82 LYS A N 1
ATOM 603 C CA . LYS A 1 82 ? 7.088 -6.616 6.878 1.00 90.38 82 LYS A CA 1
ATOM 604 C C . LYS A 1 82 ? 5.725 -6.279 6.271 1.00 90.38 82 LYS A C 1
ATOM 606 O O . LYS A 1 82 ? 4.719 -6.434 6.956 1.00 90.38 82 LYS A O 1
ATOM 611 N N . MET A 1 83 ? 5.677 -5.893 4.996 1.00 91.88 83 MET A N 1
ATOM 612 C CA . MET A 1 83 ? 4.417 -5.536 4.335 1.00 91.88 83 MET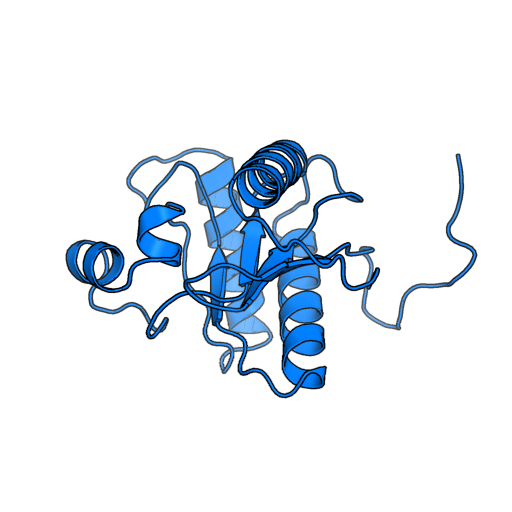 A CA 1
ATOM 613 C C . MET A 1 83 ? 3.462 -6.732 4.197 1.00 91.88 83 MET A C 1
ATOM 615 O O . MET A 1 83 ? 2.257 -6.561 4.366 1.00 91.88 83 MET A O 1
ATOM 619 N N . ARG A 1 84 ? 3.974 -7.953 3.980 1.00 91.44 84 ARG A N 1
ATOM 620 C CA . ARG A 1 84 ? 3.149 -9.176 3.990 1.00 91.44 84 ARG A CA 1
ATOM 621 C C . ARG A 1 84 ? 2.506 -9.417 5.350 1.00 91.44 84 ARG A C 1
ATOM 623 O O . ARG A 1 84 ? 1.306 -9.653 5.426 1.00 91.44 84 ARG A O 1
ATOM 630 N N . LYS A 1 85 ? 3.272 -9.290 6.440 1.00 92.88 85 LYS A N 1
ATOM 631 C CA . LYS A 1 85 ? 2.708 -9.367 7.799 1.00 92.88 85 LYS A CA 1
ATOM 632 C C . LYS A 1 85 ? 1.662 -8.285 8.046 1.00 92.88 85 LYS A C 1
ATOM 634 O O . LYS A 1 85 ? 0.620 -8.583 8.620 1.00 92.88 85 LYS A O 1
ATOM 639 N N . THR A 1 86 ? 1.909 -7.056 7.597 1.00 94.06 86 THR A N 1
ATOM 640 C CA . THR A 1 86 ? 0.914 -5.978 7.670 1.00 94.06 86 THR A CA 1
ATOM 641 C C . THR A 1 86 ? -0.373 -6.361 6.942 1.00 94.06 86 THR A C 1
ATOM 643 O O . THR A 1 86 ? -1.448 -6.167 7.504 1.00 94.06 86 THR A O 1
ATOM 646 N N . LEU A 1 87 ? -0.289 -6.946 5.742 1.00 94.38 87 LEU A N 1
ATOM 647 C CA . LEU A 1 87 ? -1.468 -7.387 4.994 1.00 94.38 87 LEU A CA 1
ATOM 648 C C . LEU A 1 87 ? -2.307 -8.392 5.786 1.00 94.38 87 LEU A C 1
ATOM 650 O O . LEU A 1 87 ? -3.518 -8.214 5.901 1.00 94.38 87 LEU A O 1
ATOM 654 N N . GLU A 1 88 ? -1.665 -9.413 6.352 1.00 94.75 88 GLU A N 1
ATOM 655 C CA . GLU A 1 88 ? -2.336 -10.437 7.160 1.00 94.75 88 GLU A CA 1
ATOM 656 C C . GLU A 1 88 ? -3.032 -9.825 8.383 1.00 94.75 88 GLU A C 1
ATOM 658 O O . GLU A 1 88 ? -4.199 -10.111 8.656 1.00 94.75 88 GLU A O 1
ATOM 663 N N . LEU A 1 89 ? -2.349 -8.919 9.090 1.00 95.12 89 LEU A N 1
ATOM 664 C CA . LEU A 1 89 ? -2.903 -8.232 10.259 1.00 95.12 89 LEU A CA 1
ATOM 665 C C . LEU A 1 89 ? -4.104 -7.352 9.902 1.00 95.12 89 LEU A C 1
ATOM 667 O O . LEU A 1 89 ? -5.089 -7.328 10.642 1.00 95.12 89 LEU A O 1
ATOM 671 N N . VAL A 1 90 ? -4.040 -6.636 8.778 1.00 94.88 90 VAL A N 1
ATOM 672 C CA . VAL A 1 90 ? -5.148 -5.792 8.319 1.00 94.88 90 VAL A CA 1
ATOM 673 C C . VAL A 1 90 ? -6.325 -6.654 7.871 1.00 94.88 90 VAL A C 1
ATOM 675 O O . VAL A 1 90 ? -7.441 -6.396 8.310 1.00 94.88 90 VAL A O 1
ATOM 678 N N . LYS A 1 91 ? -6.097 -7.711 7.081 1.00 93.44 91 LYS A N 1
ATOM 679 C CA . LYS A 1 91 ? -7.158 -8.633 6.638 1.00 93.44 91 LYS A CA 1
ATOM 680 C C . LYS A 1 91 ? -7.858 -9.324 7.806 1.00 93.44 91 LYS A C 1
ATOM 682 O O . LYS A 1 91 ? -9.068 -9.510 7.760 1.00 93.44 91 LYS A O 1
ATOM 687 N N . ALA A 1 92 ? -7.124 -9.664 8.867 1.00 94.00 92 ALA A N 1
ATOM 688 C CA . ALA A 1 92 ? -7.711 -10.241 10.074 1.00 94.00 92 ALA A CA 1
ATOM 689 C C . ALA A 1 92 ? -8.631 -9.258 10.825 1.00 94.00 92 ALA A C 1
ATOM 691 O O . ALA A 1 92 ? -9.590 -9.686 11.464 1.00 94.00 92 ALA A O 1
ATOM 692 N N . ARG A 1 93 ? -8.343 -7.950 10.766 1.00 92.62 93 ARG A N 1
ATOM 693 C CA . ARG A 1 93 ? -9.089 -6.902 11.487 1.00 92.62 93 ARG A CA 1
ATOM 694 C C . ARG A 1 93 ? -10.205 -6.259 10.654 1.00 92.62 93 ARG A C 1
ATOM 696 O O . ARG A 1 93 ? -11.206 -5.845 11.226 1.00 92.62 93 ARG A O 1
ATOM 703 N N . ALA A 1 94 ? -10.023 -6.158 9.340 1.00 92.44 94 ALA A N 1
ATOM 704 C CA . ALA A 1 94 ? -10.943 -5.534 8.388 1.00 92.44 94 ALA A CA 1
ATOM 705 C C . ALA A 1 94 ? -10.965 -6.337 7.070 1.00 92.44 94 ALA A C 1
ATOM 707 O O . ALA A 1 94 ? -10.391 -5.902 6.065 1.00 92.44 94 ALA A O 1
ATOM 708 N N . PRO A 1 95 ? -11.576 -7.536 7.059 1.00 92.00 95 PRO A N 1
ATOM 709 C CA . PRO A 1 95 ? -11.590 -8.422 5.892 1.00 92.00 95 PRO A CA 1
ATOM 710 C C . PRO A 1 95 ? -12.326 -7.831 4.681 1.00 92.00 95 PRO A C 1
ATOM 712 O O . PRO A 1 95 ? -12.106 -8.268 3.555 1.00 92.00 95 PRO A O 1
ATOM 715 N N . GLU A 1 96 ? -13.199 -6.845 4.895 1.00 90.88 96 GLU A N 1
ATOM 716 C CA . GLU A 1 96 ? -13.941 -6.146 3.847 1.00 90.88 96 GLU A CA 1
ATOM 717 C C . GLU A 1 96 ? -13.153 -5.009 3.181 1.00 90.88 96 GLU A C 1
ATOM 719 O O . GLU A 1 96 ? -13.601 -4.453 2.177 1.00 90.88 96 GLU A O 1
ATOM 724 N N . LEU A 1 97 ? -11.998 -4.623 3.734 1.00 92.38 97 LEU A N 1
ATOM 725 C CA . LEU A 1 97 ? -11.177 -3.554 3.180 1.00 92.38 97 LEU A CA 1
ATOM 726 C C . LEU A 1 97 ? -10.541 -3.998 1.857 1.00 92.38 97 LEU A C 1
ATOM 728 O O . LEU A 1 97 ? -9.884 -5.036 1.784 1.00 92.38 97 LEU A O 1
ATOM 732 N N . MET A 1 98 ? -10.669 -3.174 0.815 1.00 94.06 98 MET A N 1
ATOM 733 C CA . MET A 1 98 ? -9.983 -3.411 -0.452 1.00 94.06 98 MET A CA 1
ATOM 734 C C . MET A 1 98 ? -8.495 -3.075 -0.305 1.00 94.06 98 MET A C 1
ATOM 736 O O . MET A 1 98 ? -8.080 -1.929 -0.487 1.00 94.06 98 MET A O 1
ATOM 740 N N . ILE A 1 99 ? -7.703 -4.084 0.054 1.00 94.12 99 ILE A N 1
ATOM 741 C CA . ILE A 1 99 ? -6.266 -3.972 0.304 1.00 94.12 99 ILE A CA 1
ATOM 742 C C . ILE A 1 99 ? -5.488 -5.087 -0.385 1.00 94.12 99 ILE A C 1
ATOM 744 O O . ILE A 1 99 ? -5.901 -6.248 -0.369 1.00 94.12 99 ILE A O 1
ATOM 748 N N . ASP A 1 100 ? -4.332 -4.737 -0.946 1.00 92.69 100 ASP A N 1
ATOM 749 C CA . ASP A 1 100 ? -3.397 -5.721 -1.479 1.00 92.69 100 ASP A CA 1
ATOM 750 C C . ASP A 1 100 ? -1.930 -5.269 -1.385 1.00 92.69 100 ASP A C 1
ATOM 752 O O . ASP A 1 100 ? -1.628 -4.096 -1.138 1.00 92.69 100 ASP A O 1
ATOM 756 N N . GLY A 1 101 ? -1.017 -6.216 -1.585 1.00 89.06 101 GLY A N 1
ATOM 757 C CA . GLY A 1 101 ? 0.430 -6.027 -1.600 1.00 89.06 101 GLY A CA 1
ATOM 758 C C . GLY A 1 101 ? 1.177 -7.239 -1.030 1.00 89.06 101 GLY A C 1
ATOM 759 O O . GLY A 1 101 ? 0.589 -8.275 -0.760 1.00 89.06 101 GLY A O 1
ATOM 760 N N . GLU A 1 102 ? 2.483 -7.164 -0.825 1.00 90.25 102 GLU A N 1
ATOM 761 C CA . GLU A 1 102 ? 3.372 -6.058 -1.155 1.00 90.25 102 GLU A CA 1
ATOM 762 C C . GLU A 1 102 ? 3.551 -5.884 -2.668 1.00 90.25 102 GLU A C 1
ATOM 764 O O . GLU A 1 102 ? 3.705 -6.859 -3.403 1.00 90.25 102 GLU A O 1
ATOM 769 N N . MET A 1 103 ? 3.559 -4.640 -3.143 1.00 91.00 103 MET A N 1
ATOM 770 C CA . MET A 1 103 ? 3.722 -4.358 -4.568 1.00 91.00 103 MET A CA 1
ATOM 771 C C . MET A 1 103 ? 4.538 -3.100 -4.844 1.00 91.00 103 MET A C 1
ATOM 773 O O . MET A 1 103 ? 4.743 -2.248 -3.977 1.00 91.00 103 MET A O 1
ATOM 777 N N . HIS A 1 104 ? 4.986 -2.973 -6.086 1.00 90.25 104 HIS A N 1
ATOM 778 C CA . HIS A 1 104 ? 5.592 -1.752 -6.598 1.00 90.25 104 HIS A CA 1
ATOM 779 C C . HIS A 1 104 ? 4.546 -0.646 -6.803 1.00 90.25 104 HIS A C 1
ATOM 781 O O . HIS A 1 104 ? 3.352 -0.899 -6.975 1.00 90.25 104 HIS A O 1
ATOM 787 N N . GLY A 1 105 ? 5.006 0.609 -6.818 1.00 85.81 105 GLY A N 1
ATOM 788 C CA . GLY A 1 105 ? 4.131 1.769 -7.019 1.00 85.81 105 GLY A CA 1
ATOM 789 C C . GLY A 1 105 ? 3.447 1.807 -8.392 1.00 85.81 105 GLY A C 1
ATOM 790 O O . GLY A 1 105 ? 2.343 2.333 -8.504 1.00 85.81 105 GLY A O 1
ATOM 791 N N . ASP A 1 106 ? 4.060 1.215 -9.422 1.00 88.00 106 ASP A N 1
ATOM 792 C CA . ASP A 1 106 ? 3.464 1.083 -10.757 1.00 88.00 106 ASP A CA 1
ATOM 793 C C . ASP A 1 106 ? 2.226 0.169 -10.728 1.00 88.00 106 ASP A C 1
ATOM 795 O O . ASP A 1 106 ? 1.163 0.571 -11.191 1.00 88.00 106 ASP A O 1
ATOM 799 N N . ALA A 1 107 ? 2.320 -1.004 -10.098 1.00 88.19 107 ALA A N 1
ATOM 800 C CA . ALA A 1 107 ? 1.207 -1.937 -9.911 1.00 88.19 107 ALA A CA 1
ATOM 801 C C . ALA A 1 107 ? 0.106 -1.373 -8.988 1.00 88.19 107 ALA A C 1
ATOM 803 O O . ALA A 1 107 ? -1.083 -1.643 -9.175 1.00 88.19 107 ALA A O 1
ATOM 804 N N . ALA A 1 108 ? 0.473 -0.546 -8.008 1.00 89.69 108 ALA A N 1
ATOM 805 C CA . ALA A 1 108 ? -0.509 0.116 -7.154 1.00 89.69 108 ALA A CA 1
ATOM 806 C C . ALA A 1 108 ? -1.372 1.127 -7.928 1.00 89.69 108 ALA A C 1
ATOM 808 O O . ALA A 1 108 ? -2.584 1.203 -7.717 1.00 8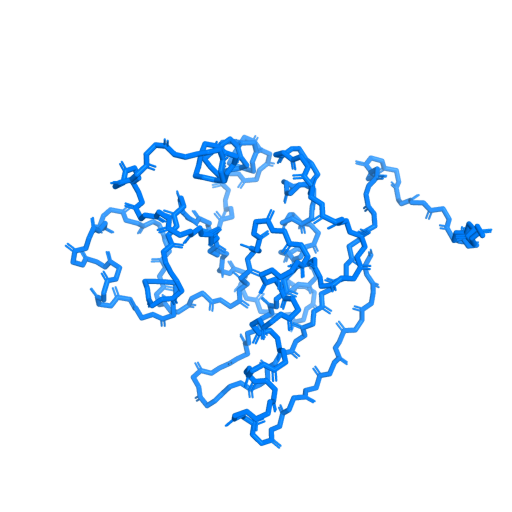9.69 108 ALA A O 1
ATOM 809 N N . LEU A 1 109 ? -0.761 1.895 -8.835 1.00 87.56 109 LEU A N 1
ATOM 810 C CA . LEU A 1 109 ? -1.435 2.969 -9.569 1.00 87.56 109 LEU A CA 1
ATOM 811 C C . LEU A 1 109 ? -2.036 2.516 -10.906 1.00 87.56 109 LEU A C 1
ATOM 813 O O . LEU A 1 109 ? -2.991 3.130 -11.378 1.00 87.56 109 LEU A O 1
ATOM 817 N N . VAL A 1 110 ? -1.508 1.454 -11.515 1.00 87.56 110 VAL A N 1
ATOM 818 C CA . VAL A 1 110 ? -1.913 0.978 -12.842 1.00 87.56 110 VAL A CA 1
ATOM 819 C C . VAL A 1 110 ? -2.423 -0.457 -12.751 1.00 87.56 110 VAL A C 1
ATOM 821 O O . VAL A 1 110 ? -1.663 -1.410 -12.585 1.00 87.56 110 VAL A O 1
ATOM 824 N N . GLU A 1 111 ? -3.738 -0.616 -12.910 1.00 87.06 111 GLU A N 1
ATOM 825 C CA . GLU A 1 111 ? -4.416 -1.912 -12.799 1.00 87.06 111 GLU A CA 1
ATOM 826 C C . GLU A 1 111 ? -3.942 -2.940 -13.830 1.00 87.06 111 GLU A C 1
ATOM 828 O O . GLU A 1 111 ? -3.820 -4.108 -13.485 1.00 87.06 111 GLU A O 1
ATOM 833 N N . SER A 1 112 ? -3.621 -2.539 -15.064 1.00 86.25 112 SER A N 1
ATOM 834 C CA . SER A 1 112 ? -3.105 -3.484 -16.065 1.00 86.25 112 SER A CA 1
ATOM 835 C C . SER A 1 112 ? -1.774 -4.104 -15.633 1.00 86.25 112 SER A C 1
ATOM 837 O O . SER A 1 112 ? -1.641 -5.322 -15.656 1.00 86.25 112 SER A O 1
ATOM 839 N N . ILE A 1 113 ? -0.838 -3.289 -15.131 1.00 86.62 113 ILE A N 1
ATOM 840 C CA . ILE A 1 113 ? 0.455 -3.764 -14.606 1.00 86.62 113 ILE A CA 1
ATOM 841 C C . ILE A 1 113 ? 0.238 -4.711 -13.422 1.00 86.62 113 ILE A C 1
ATOM 843 O O . ILE A 1 113 ? 0.947 -5.709 -13.282 1.00 86.62 113 ILE A O 1
ATOM 847 N N . ARG A 1 114 ? -0.747 -4.415 -12.565 1.00 90.75 114 ARG A N 1
ATOM 848 C CA . ARG A 1 114 ? -1.111 -5.301 -11.458 1.00 90.75 114 ARG A CA 1
ATOM 849 C C . ARG A 1 114 ? -1.676 -6.620 -11.953 1.00 90.75 114 ARG A C 1
ATOM 851 O O . ARG A 1 114 ? -1.197 -7.651 -11.510 1.00 90.75 114 ARG A O 1
ATOM 858 N N . ASN A 1 115 ? -2.644 -6.598 -12.863 1.00 86.75 115 ASN A N 1
ATOM 859 C CA . ASN A 1 115 ? -3.315 -7.799 -13.357 1.00 86.75 115 ASN A CA 1
ATOM 860 C C . ASN A 1 115 ? -2.356 -8.730 -14.107 1.00 86.75 115 ASN A C 1
ATOM 862 O O . ASN A 1 115 ? -2.489 -9.944 -13.995 1.00 86.75 115 ASN A O 1
ATOM 866 N N . ASP A 1 116 ? -1.359 -8.175 -14.801 1.00 85.62 116 ASP A N 1
ATOM 867 C CA . ASP A 1 116 ? -0.313 -8.961 -15.462 1.00 85.62 116 ASP A CA 1
ATOM 868 C C . ASP A 1 116 ? 0.544 -9.752 -14.459 1.00 85.62 116 ASP A C 1
ATOM 870 O O . ASP A 1 116 ? 1.044 -10.831 -14.776 1.00 85.62 116 ASP A O 1
ATOM 874 N N . ARG A 1 117 ? 0.731 -9.222 -13.242 1.00 81.75 117 ARG A N 1
ATOM 875 C CA . ARG A 1 117 ? 1.569 -9.837 -12.197 1.00 81.75 117 ARG A CA 1
ATOM 876 C C . ARG A 1 117 ? 0.763 -10.607 -11.142 1.00 81.75 117 ARG A C 1
ATOM 878 O O . ARG A 1 117 ? 1.279 -11.556 -10.565 1.00 81.75 117 ARG A O 1
ATOM 885 N N . MET A 1 118 ? -0.467 -10.181 -10.874 1.00 81.62 118 MET A N 1
ATOM 886 C CA . MET A 1 118 ? -1.343 -10.629 -9.788 1.00 81.62 118 MET A CA 1
ATOM 887 C C . MET A 1 118 ? -2.818 -10.507 -10.236 1.00 81.62 118 MET A C 1
ATOM 889 O O . MET A 1 118 ? -3.537 -9.609 -9.784 1.00 81.62 118 MET A O 1
ATOM 893 N N . PRO A 1 119 ? -3.287 -11.386 -11.141 1.00 81.12 119 PRO A N 1
ATOM 894 C CA . PRO A 1 119 ? -4.641 -11.313 -11.706 1.00 81.12 119 PRO A CA 1
ATOM 895 C C . PRO A 1 119 ? -5.747 -11.498 -10.655 1.00 81.12 119 PRO A C 1
ATOM 897 O O . PRO A 1 119 ? -6.842 -10.957 -10.809 1.00 81.12 119 PRO A O 1
ATOM 900 N N . ASP A 1 120 ? -5.443 -12.197 -9.559 1.00 84.56 120 ASP A N 1
ATOM 901 C CA . ASP A 1 120 ? -6.375 -12.464 -8.457 1.00 84.56 120 ASP A CA 1
ATOM 902 C C . ASP A 1 120 ? -6.418 -11.342 -7.402 1.00 84.56 120 ASP A C 1
ATOM 904 O O . ASP A 1 120 ? -7.020 -11.500 -6.338 1.00 84.56 120 ASP A O 1
ATOM 908 N N . SER A 1 121 ? -5.788 -10.192 -7.673 1.00 86.31 121 SER A N 1
ATOM 909 C CA . SER A 1 121 ? -5.788 -9.057 -6.750 1.00 86.31 121 SER A CA 1
ATOM 910 C C . SER A 1 121 ? -7.222 -8.582 -6.430 1.00 86.31 121 SER A C 1
ATOM 912 O O . SER A 1 121 ? -8.025 -8.326 -7.347 1.00 86.31 121 SER A O 1
ATOM 914 N N . PRO A 1 122 ? -7.565 -8.394 -5.137 1.00 86.94 122 PRO A N 1
ATOM 915 C CA . PRO A 1 122 ? -8.848 -7.817 -4.741 1.00 86.94 122 PRO A CA 1
ATOM 916 C C . PRO A 1 122 ? -8.934 -6.321 -5.077 1.00 86.94 122 PRO A C 1
ATOM 918 O O . PRO A 1 122 ? -10.032 -5.769 -5.139 1.00 86.94 122 PRO A O 1
ATOM 921 N N . LEU A 1 123 ? -7.793 -5.662 -5.309 1.00 87.81 123 LEU A N 1
ATOM 922 C CA . LEU A 1 123 ? -7.719 -4.247 -5.641 1.00 87.81 123 LEU A CA 1
ATOM 923 C C . LEU A 1 123 ? -8.261 -4.013 -7.060 1.00 87.81 123 LEU A C 1
ATOM 925 O O . LEU A 1 123 ? -7.785 -4.617 -8.024 1.00 87.81 123 LEU A O 1
ATOM 929 N N . LYS A 1 124 ? -9.248 -3.121 -7.198 1.00 84.88 124 LYS A N 1
ATOM 930 C CA . LYS A 1 124 ? -9.855 -2.735 -8.485 1.00 84.88 124 LYS A CA 1
ATOM 931 C C . LYS A 1 124 ? -9.516 -1.291 -8.833 1.00 84.88 124 LYS A C 1
ATOM 933 O O . LYS A 1 124 ? -9.657 -0.403 -7.995 1.00 84.88 124 LYS A O 1
ATOM 938 N N . GLY A 1 125 ? -9.070 -1.049 -10.062 1.00 86.31 125 GLY A N 1
ATOM 939 C CA . GLY A 1 125 ? -8.582 0.261 -10.497 1.00 86.31 125 GLY A CA 1
ATOM 940 C C . GLY A 1 125 ? -7.279 0.692 -9.810 1.00 86.31 125 GLY A C 1
ATOM 941 O O . GLY A 1 125 ? -6.491 -0.139 -9.349 1.00 86.31 125 GLY A O 1
ATOM 942 N N . ALA A 1 126 ? -7.038 2.003 -9.761 1.00 87.69 126 ALA A N 1
ATOM 943 C CA . ALA A 1 126 ? -5.889 2.589 -9.074 1.00 87.69 126 ALA A CA 1
ATOM 944 C C . ALA A 1 126 ? -6.117 2.652 -7.554 1.00 87.69 126 ALA A C 1
ATOM 946 O O . ALA A 1 126 ? -7.198 3.052 -7.092 1.00 87.69 126 ALA A O 1
ATOM 947 N N . ALA A 1 127 ? -5.086 2.302 -6.782 1.00 91.12 127 ALA A N 1
ATOM 948 C CA . ALA A 1 127 ? -5.057 2.547 -5.347 1.00 91.12 127 ALA A CA 1
ATOM 949 C C . ALA A 1 127 ? -5.185 4.048 -5.074 1.00 91.12 127 ALA A C 1
ATOM 951 O O . ALA A 1 127 ? -4.540 4.866 -5.728 1.00 91.12 127 ALA A O 1
ATOM 952 N N . ASN A 1 128 ? -6.003 4.401 -4.088 1.00 90.56 128 ASN A N 1
ATOM 953 C CA . ASN A 1 128 ? -6.075 5.768 -3.587 1.00 90.56 128 ASN A CA 1
ATOM 954 C C . ASN A 1 128 ? -5.341 5.924 -2.258 1.00 90.56 128 ASN A C 1
ATOM 956 O O . ASN A 1 128 ? -5.085 7.052 -1.877 1.00 90.56 128 ASN A O 1
ATOM 960 N N . ILE A 1 129 ? -4.961 4.847 -1.570 1.00 91.88 129 ILE A N 1
ATOM 961 C CA . ILE A 1 129 ? -4.130 4.903 -0.366 1.00 91.88 129 ILE A CA 1
ATOM 962 C C . ILE A 1 129 ? -2.854 4.111 -0.629 1.00 91.88 129 ILE A C 1
ATOM 964 O O . ILE A 1 129 ? -2.900 2.913 -0.896 1.0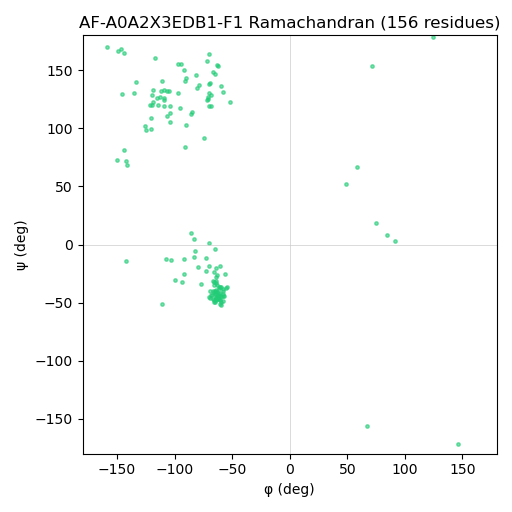0 91.88 129 ILE A O 1
ATOM 968 N N . LEU A 1 130 ? -1.715 4.785 -0.526 1.00 92.44 130 LEU A N 1
ATOM 969 C CA . LEU A 1 130 ? -0.385 4.211 -0.646 1.00 92.44 130 LEU A CA 1
ATOM 970 C C . LEU A 1 130 ? 0.247 4.146 0.743 1.00 92.44 130 LEU A C 1
ATOM 972 O O . LEU A 1 130 ? 0.583 5.177 1.337 1.00 92.44 130 LEU A O 1
ATOM 976 N N . VAL A 1 131 ? 0.405 2.931 1.261 1.00 91.69 131 VAL A N 1
ATOM 977 C CA . VAL A 1 131 ? 1.061 2.684 2.547 1.00 91.69 131 VAL A CA 1
ATOM 978 C C . VAL A 1 131 ? 2.519 2.357 2.284 1.00 91.69 131 VAL A C 1
ATOM 980 O O . VAL A 1 131 ? 2.846 1.383 1.605 1.00 91.69 131 VAL A O 1
ATOM 983 N N . MET A 1 132 ? 3.394 3.204 2.809 1.00 90.44 132 MET A N 1
ATOM 984 C CA . MET A 1 132 ? 4.830 3.136 2.576 1.00 90.44 132 MET A CA 1
ATOM 985 C C . MET A 1 132 ? 5.505 2.284 3.654 1.00 90.44 132 MET A C 1
ATOM 987 O O . MET A 1 132 ? 5.048 2.269 4.796 1.00 90.44 132 MET A O 1
ATOM 991 N N . PRO A 1 133 ? 6.619 1.601 3.340 1.00 88.81 133 PRO A N 1
ATOM 992 C CA . PRO A 1 133 ? 7.276 0.722 4.300 1.00 88.81 133 PRO A CA 1
ATOM 993 C C . PRO A 1 133 ? 8.016 1.491 5.403 1.00 88.81 133 PRO A C 1
ATOM 995 O O . PRO A 1 133 ? 8.289 0.918 6.454 1.00 88.81 133 PRO A O 1
ATOM 998 N N . ASN A 1 134 ? 8.395 2.751 5.170 1.00 86.25 134 ASN A N 1
ATOM 999 C CA . ASN A 1 134 ? 9.078 3.611 6.136 1.00 86.25 134 ASN A CA 1
ATOM 1000 C C . ASN A 1 134 ? 8.917 5.100 5.777 1.00 86.25 134 ASN A C 1
ATOM 1002 O O . ASN A 1 134 ? 8.479 5.452 4.675 1.00 86.25 134 ASN A O 1
ATOM 1006 N N . MET A 1 135 ? 9.316 5.976 6.704 1.00 83.94 135 MET A N 1
ATOM 1007 C CA . MET A 1 135 ? 9.191 7.429 6.550 1.00 83.94 135 MET A CA 1
ATOM 1008 C C . MET A 1 135 ? 10.015 7.984 5.382 1.00 83.94 135 MET A C 1
ATOM 1010 O O . MET A 1 135 ? 9.600 8.952 4.744 1.00 83.94 135 MET A O 1
ATOM 1014 N N . GLU A 1 136 ? 11.189 7.416 5.101 1.00 84.44 136 GLU A N 1
ATOM 1015 C CA . GLU A 1 136 ? 12.051 7.882 4.010 1.00 84.44 136 GLU A CA 1
ATOM 1016 C C . GLU A 1 136 ? 11.375 7.666 2.651 1.00 84.44 136 GLU A C 1
ATOM 1018 O O . GLU A 1 136 ? 11.224 8.616 1.880 1.00 84.44 136 GLU A O 1
ATOM 1023 N N . ALA A 1 137 ? 10.863 6.456 2.406 1.00 86.25 137 ALA A N 1
ATOM 1024 C CA . ALA A 1 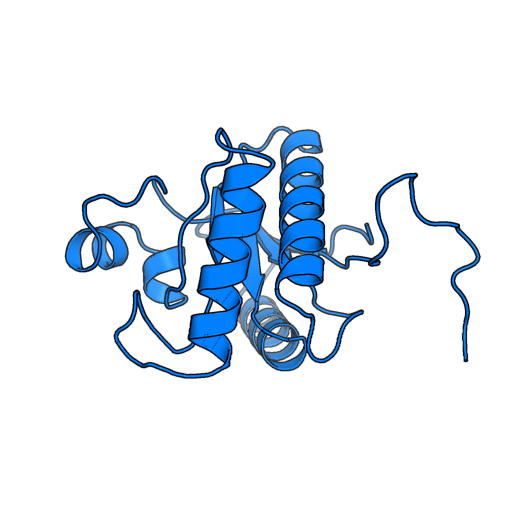137 ? 10.092 6.129 1.212 1.00 86.25 137 ALA A CA 1
ATOM 1025 C C . ALA A 1 137 ? 8.859 7.033 1.077 1.00 86.25 137 ALA A C 1
ATOM 1027 O O . ALA A 1 137 ? 8.591 7.556 -0.008 1.00 86.25 137 ALA A O 1
ATOM 1028 N N . ALA A 1 138 ? 8.151 7.284 2.183 1.00 83.69 138 ALA A N 1
ATOM 1029 C CA . ALA A 1 138 ? 6.990 8.165 2.195 1.00 83.69 138 ALA A CA 1
ATOM 1030 C C . ALA A 1 138 ? 7.343 9.615 1.846 1.00 83.69 138 ALA A C 1
ATOM 1032 O O . ALA A 1 138 ? 6.693 10.220 0.993 1.00 83.69 138 ALA A O 1
ATOM 1033 N N . ARG A 1 139 ? 8.391 10.179 2.459 1.00 81.88 139 ARG A N 1
ATOM 1034 C CA . ARG A 1 139 ? 8.812 11.571 2.234 1.00 81.88 139 ARG A CA 1
ATOM 1035 C C . ARG A 1 139 ? 9.379 11.795 0.843 1.00 81.88 139 ARG A C 1
ATOM 1037 O O . ARG A 1 139 ? 9.046 12.807 0.226 1.00 81.88 139 ARG A O 1
ATOM 1044 N N . ILE A 1 140 ? 10.228 10.889 0.359 1.00 85.44 140 ILE A N 1
ATOM 1045 C CA . ILE A 1 140 ? 10.797 10.979 -0.991 1.00 85.44 140 ILE A CA 1
ATOM 1046 C C . ILE A 1 140 ? 9.661 10.936 -2.013 1.00 85.44 140 ILE A C 1
ATOM 1048 O O . ILE A 1 140 ? 9.548 11.846 -2.833 1.00 85.44 140 ILE A O 1
ATOM 1052 N N . SER A 1 141 ? 8.770 9.947 -1.905 1.00 85.62 141 SER A N 1
ATOM 1053 C CA . SER A 1 141 ? 7.642 9.791 -2.829 1.00 85.62 141 SER A CA 1
ATOM 1054 C C . SER A 1 141 ? 6.698 10.990 -2.782 1.00 85.62 141 SER A C 1
ATOM 1056 O O . SER A 1 141 ? 6.354 11.540 -3.824 1.00 85.62 141 SER A O 1
ATOM 1058 N N . TYR A 1 142 ? 6.327 11.452 -1.584 1.00 82.44 142 TYR A N 1
ATOM 1059 C CA . TYR A 1 142 ? 5.461 12.618 -1.420 1.00 82.44 142 TYR A CA 1
ATOM 1060 C C . TYR A 1 142 ? 6.075 13.882 -2.031 1.00 82.44 142 TYR A C 1
ATOM 1062 O O . TYR A 1 142 ? 5.403 14.584 -2.782 1.00 82.44 142 TYR A O 1
ATOM 1070 N N . ASN A 1 143 ? 7.350 14.172 -1.752 1.00 81.12 143 ASN A N 1
ATOM 1071 C CA . ASN A 1 143 ? 8.008 15.358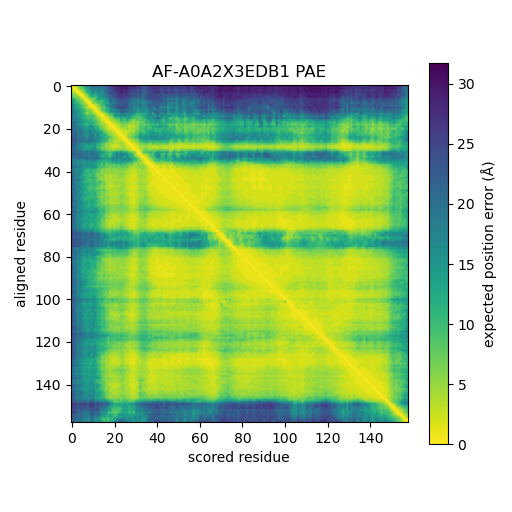 -2.299 1.00 81.12 143 ASN A CA 1
ATOM 1072 C C . ASN A 1 143 ? 8.113 15.298 -3.827 1.00 81.12 143 ASN A C 1
ATOM 1074 O O . ASN A 1 143 ? 7.836 16.302 -4.483 1.00 81.12 143 ASN A O 1
ATOM 1078 N N . LEU A 1 144 ? 8.474 14.142 -4.393 1.00 82.56 144 LEU A N 1
ATOM 1079 C CA . LEU A 1 144 ? 8.556 13.959 -5.843 1.00 82.56 144 LEU A CA 1
ATOM 1080 C C . LEU A 1 144 ? 7.187 14.123 -6.508 1.00 82.56 144 LEU A C 1
ATOM 1082 O O . LEU A 1 144 ? 7.066 14.861 -7.486 1.00 82.56 144 LEU A O 1
ATOM 1086 N N . LEU A 1 145 ? 6.146 13.492 -5.963 1.00 79.81 145 LEU A N 1
ATOM 1087 C CA . LEU A 1 145 ? 4.789 13.584 -6.504 1.00 79.81 145 LEU A CA 1
ATOM 1088 C C . LEU A 1 145 ? 4.216 14.998 -6.372 1.00 79.81 145 LEU A C 1
ATOM 1090 O O . LEU A 1 145 ? 3.622 15.501 -7.319 1.00 79.81 145 LEU A O 1
ATOM 1094 N N . ARG A 1 146 ? 4.459 15.678 -5.245 1.00 74.94 146 ARG A N 1
ATOM 1095 C CA . ARG A 1 146 ? 4.027 17.066 -5.031 1.00 74.94 146 ARG A CA 1
ATOM 1096 C C . ARG A 1 146 ? 4.702 18.046 -5.989 1.00 74.94 146 ARG A C 1
ATOM 1098 O O . ARG A 1 146 ? 4.071 19.001 -6.406 1.00 74.94 146 ARG A O 1
ATOM 1105 N N . VAL A 1 147 ? 5.989 17.871 -6.293 1.00 77.00 147 VAL A N 1
ATOM 1106 C CA . VAL A 1 147 ? 6.700 18.776 -7.217 1.00 77.00 147 VAL A CA 1
ATOM 1107 C C . VAL A 1 147 ? 6.345 18.479 -8.675 1.00 77.00 147 VAL A C 1
ATOM 1109 O O . VAL A 1 147 ? 6.281 19.397 -9.485 1.00 77.00 147 VAL A O 1
ATOM 1112 N N . SER A 1 148 ? 6.105 17.211 -9.016 1.00 73.25 148 SER A N 1
ATOM 1113 C CA . SER A 1 148 ? 5.724 16.804 -10.377 1.00 73.25 148 SER A CA 1
ATOM 1114 C C . SER A 1 148 ? 4.245 17.035 -10.701 1.00 73.25 148 SER A C 1
ATOM 1116 O O . SER A 1 148 ? 3.896 17.107 -11.877 1.00 73.25 148 SER A O 1
ATOM 1118 N N . SER A 1 149 ? 3.387 17.181 -9.688 1.00 64.56 149 SER A N 1
ATOM 1119 C CA . SER A 1 149 ? 1.949 17.417 -9.844 1.00 64.56 149 SER A CA 1
ATOM 1120 C C . SER A 1 149 ? 1.597 18.805 -9.322 1.00 64.56 149 SER A C 1
ATOM 1122 O O . SER A 1 149 ? 1.803 19.107 -8.153 1.00 64.56 149 SER A O 1
ATOM 1124 N N . SER A 1 150 ? 1.059 19.662 -10.185 1.00 53.72 150 SER A N 1
ATOM 1125 C CA . SER A 1 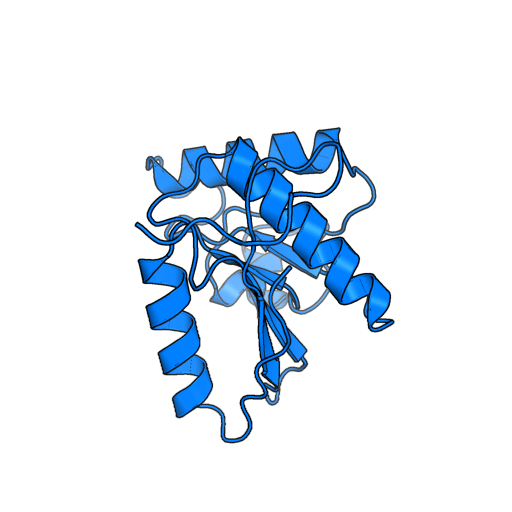150 ? 0.882 21.101 -9.949 1.00 53.72 150 SER A CA 1
ATOM 1126 C C . SER A 1 150 ? -0.092 21.492 -8.819 1.00 53.72 150 SER A C 1
ATOM 1128 O O . SER A 1 150 ? -0.193 22.675 -8.510 1.00 53.72 150 SER A O 1
ATOM 1130 N N . GLU A 1 151 ? -0.779 20.540 -8.173 1.00 55.84 151 GLU A N 1
ATOM 1131 C CA . GLU A 1 151 ? -1.839 20.794 -7.182 1.00 55.84 151 GLU A CA 1
ATOM 1132 C C . GLU A 1 151 ? -1.798 19.800 -5.995 1.00 55.84 151 GLU A C 1
ATOM 1134 O O . GLU A 1 151 ? -2.664 18.946 -5.815 1.00 55.84 151 GLU A O 1
ATOM 1139 N N . GLY A 1 152 ? -0.772 19.877 -5.143 1.00 50.22 152 GLY A N 1
ATOM 1140 C CA . GLY A 1 152 ? -0.729 19.103 -3.893 1.00 50.22 152 GLY A CA 1
ATOM 1141 C C . GLY A 1 152 ? -1.474 19.798 -2.744 1.00 50.22 152 GLY A C 1
ATOM 1142 O O . GLY A 1 152 ? -1.011 20.830 -2.265 1.00 50.22 152 GLY A O 1
ATOM 1143 N N . VAL A 1 153 ? -2.581 19.225 -2.252 1.00 53.78 153 VAL A N 1
ATOM 1144 C CA . VAL A 1 153 ? -3.306 19.712 -1.058 1.00 53.78 153 VAL A CA 1
ATOM 1145 C C . VAL A 1 153 ? -3.019 18.811 0.144 1.00 53.78 153 VAL A C 1
ATOM 1147 O O . VAL A 1 153 ? -3.460 17.669 0.180 1.00 53.78 153 VAL A O 1
ATOM 1150 N N . THR A 1 154 ? -2.336 19.318 1.171 1.00 51.53 154 THR A N 1
ATOM 1151 C CA . THR A 1 154 ? -2.119 18.571 2.423 1.00 51.53 154 THR A CA 1
ATOM 1152 C C . THR A 1 154 ? -3.409 18.472 3.243 1.00 51.53 154 THR A C 1
ATOM 1154 O O . THR A 1 154 ? -3.990 19.490 3.615 1.00 51.53 154 THR A O 1
ATOM 1157 N N . VAL A 1 155 ? -3.828 17.248 3.585 1.00 50.91 155 VAL A N 1
ATOM 1158 C CA . VAL A 1 155 ? -5.019 16.970 4.407 1.00 50.91 155 VAL A CA 1
ATOM 1159 C C . VAL A 1 155 ? -4.626 16.208 5.678 1.00 50.91 155 VAL A C 1
ATOM 1161 O O . VAL A 1 155 ? -4.498 14.994 5.640 1.00 50.91 155 VAL A O 1
ATOM 1164 N N . GLY A 1 156 ? -4.510 16.934 6.798 1.00 43.03 156 GLY A N 1
ATOM 1165 C CA . GLY A 1 156 ? -4.719 16.437 8.171 1.00 43.03 156 GLY A CA 1
ATOM 1166 C C . GLY A 1 156 ? -3.691 15.483 8.813 1.00 43.03 156 GLY A C 1
ATOM 1167 O O . GLY A 1 156 ? -2.988 14.721 8.166 1.00 43.03 156 GLY A O 1
ATOM 1168 N N . ARG A 1 157 ? -3.636 15.527 10.152 1.00 41.59 157 ARG A N 1
ATOM 1169 C CA . ARG A 1 157 ? -2.906 14.612 11.052 1.00 41.59 157 ARG A CA 1
ATOM 1170 C C . ARG A 1 157 ? -3.957 13.728 11.737 1.00 41.59 157 ARG A C 1
ATOM 1172 O O . ARG A 1 157 ? -4.961 14.286 12.184 1.00 41.59 157 ARG A O 1
ATOM 1179 N N . CYS A 1 158 ? -3.762 12.411 11.775 1.00 41.69 158 CYS A N 1
ATOM 1180 C CA . CYS A 1 158 ? -4.736 11.443 12.292 1.00 41.69 158 CYS A CA 1
ATOM 1181 C C . CYS A 1 158 ? -4.259 10.821 13.606 1.00 41.69 158 CYS A C 1
ATOM 1183 O O . CYS A 1 158 ? -3.078 10.409 13.687 1.00 41.69 158 CYS A O 1
#